Protein AF-0000000080270657 (afdb_homodimer)

Secondary structure (DSSP, 8-state):
-HHHHHHTS-HHHHHHHHHHHHT--HHHHHHHTTS-HHHHHHHHTTSS---HHHHHHHHHHHTS-HHHHS--GGGGGGGGTT-------/-HHHHHHTS-HHHHHHHHHHHHT--HHHHHHHTTS-HHHHHHHHTTSS---HHHHHHHHHHHTS-HHHHS--GGGGGGGGSS-------

Structure (mmCIF, N/CA/C/O backbone):
data_AF-0000000080270657-model_v1
#
loop_
_entity.id
_entity.type
_entity.pdbx_description
1 polymer 'HTH cro/C1-type domain-containing protein'
#
loop_
_atom_site.group_PDB
_atom_site.id
_atom_site.type_symbol
_atom_site.label_atom_id
_atom_site.label_alt_id
_atom_site.label_comp_id
_atom_site.label_asym_id
_atom_site.label_entity_id
_atom_site.label_seq_id
_atom_site.pdbx_PDB_ins_code
_atom_site.Cartn_x
_atom_site.Cartn_y
_atom_site.Cartn_z
_atom_site.occupancy
_atom_site.B_iso_or_equiv
_atom_site.auth_seq_id
_atom_site.auth_comp_id
_atom_site.auth_asym_id
_atom_site.auth_atom_id
_atom_site.pdbx_PDB_model_num
ATOM 1 N N . MET A 1 1 ? -12.414 0.163 -9.445 1 77.19 1 MET A N 1
ATOM 2 C CA . MET A 1 1 ? -12.555 -0.41 -8.109 1 77.19 1 MET A CA 1
ATOM 3 C C . MET A 1 1 ? -11.57 0.229 -7.141 1 77.19 1 MET A C 1
ATOM 5 O O . MET A 1 1 ? -11.953 0.654 -6.051 1 77.19 1 MET A O 1
ATOM 9 N N . ILE A 1 2 ? -10.406 0.619 -7.523 1 86.38 2 ILE A N 1
ATOM 10 C CA . ILE A 1 2 ? -9.367 1.055 -6.605 1 86.38 2 ILE A CA 1
ATOM 11 C C . ILE A 1 2 ? -9.586 2.518 -6.223 1 86.38 2 ILE A C 1
ATOM 13 O O . ILE A 1 2 ? -9.422 2.895 -5.062 1 86.38 2 ILE A O 1
ATOM 17 N N . SER A 1 3 ? -10.133 3.162 -7.191 1 88.88 3 SER A N 1
ATOM 18 C CA . SER A 1 3 ? -10.352 4.578 -6.93 1 88.88 3 SER A CA 1
ATOM 19 C C . SER A 1 3 ? -11.359 4.785 -5.801 1 88.88 3 SER A C 1
ATOM 21 O O . SER A 1 3 ? -11.117 5.574 -4.883 1 88.88 3 SER A O 1
ATOM 23 N N . GLU A 1 4 ? -12.484 4.039 -5.887 1 88.5 4 GLU A N 1
ATOM 24 C CA . GLU A 1 4 ? -13.516 4.145 -4.859 1 88.5 4 GLU A CA 1
ATOM 25 C C . GLU A 1 4 ? -13 3.686 -3.502 1 88.5 4 GLU A C 1
ATOM 27 O O . GLU A 1 4 ? -13.258 4.324 -2.482 1 88.5 4 GLU A O 1
ATOM 32 N N . THR A 1 5 ? -12.266 2.576 -3.488 1 92.81 5 THR A N 1
ATOM 33 C CA . THR A 1 5 ? -11.734 2.037 -2.24 1 92.81 5 THR A CA 1
ATOM 34 C C . THR A 1 5 ? -10.734 3.006 -1.616 1 92.81 5 THR A C 1
ATOM 36 O O . THR A 1 5 ? -10.742 3.209 -0.4 1 92.81 5 THR A O 1
ATOM 39 N N . PHE A 1 6 ? -9.992 3.623 -2.475 1 93.38 6 PHE A N 1
ATOM 40 C CA . PHE A 1 6 ? -8.977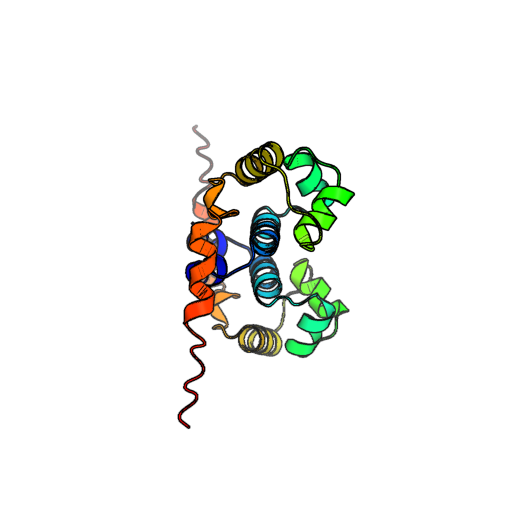 4.566 -2.008 1 93.38 6 PHE A CA 1
ATOM 41 C C . PHE A 1 6 ? -9.63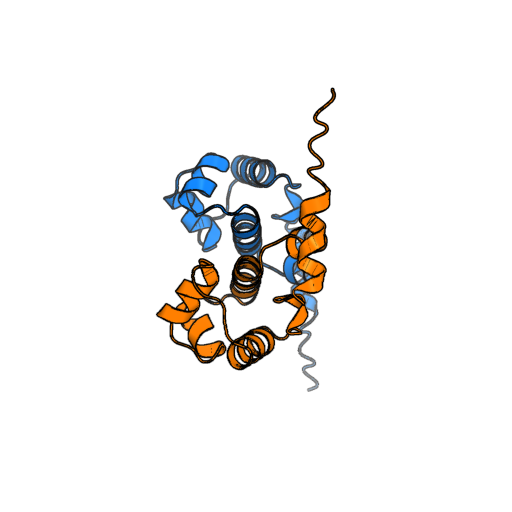3 5.777 -1.354 1 93.38 6 PHE A C 1
ATOM 43 O O . PHE A 1 6 ? -9.148 6.273 -0.334 1 93.38 6 PHE A O 1
ATOM 50 N N . ASN A 1 7 ? -10.672 6.238 -1.96 1 90.88 7 ASN A N 1
ATOM 51 C CA . ASN A 1 7 ? -11.328 7.441 -1.469 1 90.88 7 ASN A CA 1
ATOM 52 C C . ASN A 1 7 ? -11.922 7.23 -0.078 1 90.88 7 ASN A C 1
ATOM 54 O O . ASN A 1 7 ? -12.109 8.188 0.672 1 90.88 7 ASN A O 1
ATOM 58 N N . ASN A 1 8 ? -12.133 5.918 0.296 1 92.44 8 ASN A N 1
ATOM 59 C CA . ASN A 1 8 ? -12.758 5.609 1.58 1 92.44 8 ASN A CA 1
ATOM 60 C C . ASN A 1 8 ? -11.711 5.281 2.643 1 92.44 8 ASN A C 1
ATOM 62 O O . ASN A 1 8 ? -12.062 4.961 3.781 1 92.44 8 ASN A O 1
ATOM 66 N N . LEU A 1 9 ? -10.492 5.383 2.266 1 95.06 9 LEU A N 1
ATOM 67 C CA . LEU A 1 9 ? -9.414 5.094 3.209 1 95.06 9 LEU A CA 1
ATOM 68 C C . LEU A 1 9 ? -9.156 6.289 4.117 1 95.06 9 LEU A C 1
ATOM 70 O O . LEU A 1 9 ? -9.391 7.434 3.727 1 95.06 9 LEU A O 1
ATOM 74 N N . THR A 1 10 ? -8.695 6.031 5.344 1 95.62 10 THR A N 1
ATOM 75 C CA . THR A 1 10 ? -8.188 7.102 6.195 1 95.62 10 THR A CA 1
ATOM 76 C C . THR A 1 10 ? -6.961 7.762 5.57 1 95.62 10 THR A C 1
ATOM 78 O O . THR A 1 10 ? -6.297 7.164 4.723 1 95.62 10 THR A O 1
ATOM 81 N N . TRP A 1 11 ? -6.68 9.008 5.98 1 96.44 11 TRP A N 1
ATOM 82 C CA . TRP A 1 11 ? -5.59 9.766 5.375 1 96.44 11 TRP A CA 1
ATOM 83 C C . TRP A 1 11 ? -4.262 9.031 5.523 1 96.44 11 TRP A C 1
ATOM 85 O O . TRP A 1 11 ? -3.43 9.047 4.617 1 96.44 11 TRP A O 1
ATOM 95 N N . TYR A 1 12 ? -4.047 8.406 6.648 1 97 12 TYR A N 1
ATOM 96 C CA . TYR A 1 12 ? -2.746 7.785 6.867 1 97 12 TYR A CA 1
ATOM 97 C C . TYR A 1 12 ? -2.627 6.48 6.09 1 97 12 TYR A C 1
ATOM 99 O O . TYR A 1 12 ? -1.525 6.074 5.715 1 97 12 TYR A O 1
ATOM 107 N N . LYS A 1 13 ? -3.791 5.773 5.789 1 96.88 13 LYS A N 1
ATOM 108 C CA . LYS A 1 13 ? -3.76 4.613 4.906 1 96.88 13 LYS A CA 1
ATOM 109 C C . LYS A 1 13 ? -3.516 5.027 3.459 1 96.88 13 LYS A C 1
ATOM 111 O O . LYS A 1 13 ? -2.857 4.309 2.705 1 96.88 13 LYS A O 1
ATOM 116 N N . LYS A 1 14 ? -4.102 6.168 3.107 1 97.19 14 LYS A N 1
ATOM 117 C CA . LYS A 1 14 ? -3.797 6.707 1.785 1 97.19 14 LYS A CA 1
ATOM 118 C C . LYS A 1 14 ? -2.297 6.93 1.612 1 97.19 14 LYS A C 1
ATOM 120 O O . LYS A 1 14 ? -1.735 6.613 0.562 1 97.19 14 LYS A O 1
ATOM 125 N N . MET A 1 15 ? -1.629 7.477 2.639 1 98.12 15 MET A N 1
ATOM 126 C CA . MET A 1 15 ? -0.182 7.672 2.607 1 98.12 15 MET A CA 1
ATOM 127 C C . MET A 1 15 ? 0.541 6.352 2.367 1 98.12 15 MET A C 1
ATOM 129 O O . MET A 1 15 ? 1.482 6.289 1.574 1 98.12 15 MET A O 1
ATOM 133 N N . GLU A 1 16 ? 0.032 5.355 3.076 1 97.75 16 GLU A N 1
ATOM 134 C CA . GLU A 1 16 ? 0.667 4.047 2.963 1 97.75 16 GLU A CA 1
ATOM 135 C C . GLU A 1 16 ? 0.524 3.48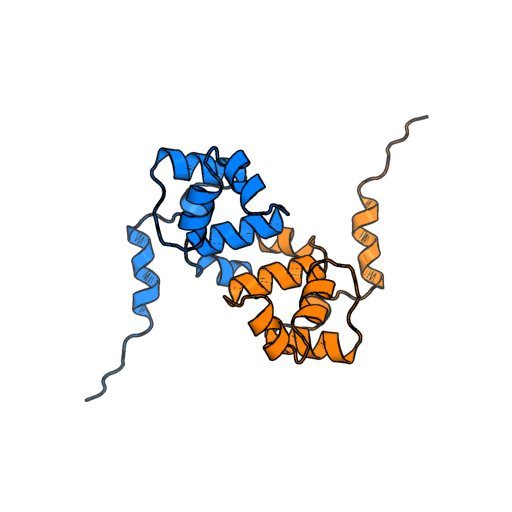4 1.551 1 97.75 16 GLU A C 1
ATOM 137 O O . GLU A 1 16 ? 1.493 2.988 0.974 1 97.75 16 GLU A O 1
ATOM 142 N N . VAL A 1 17 ? -0.628 3.561 0.987 1 97.81 17 VAL A N 1
ATOM 143 C CA . VAL A 1 17 ? -0.876 3.074 -0.367 1 97.81 17 VAL A CA 1
ATOM 144 C C . VAL A 1 17 ? 0.017 3.82 -1.355 1 97.81 17 VAL A C 1
ATOM 146 O O . VAL A 1 17 ? 0.672 3.203 -2.199 1 97.81 17 VAL A O 1
ATOM 149 N N . LEU A 1 18 ? 0.055 5.145 -1.264 1 97.62 18 LEU A N 1
ATOM 150 C CA . LEU A 1 18 ? 0.862 5.949 -2.174 1 97.62 18 LEU A CA 1
ATOM 151 C C . LEU A 1 18 ? 2.344 5.621 -2.021 1 97.62 18 LEU A C 1
ATOM 153 O O . LEU A 1 18 ? 3.078 5.574 -3.01 1 97.62 18 LEU A O 1
ATOM 157 N N . ARG A 1 19 ? 2.727 5.434 -0.763 1 97.75 19 ARG A N 1
ATOM 158 C CA . ARG A 1 19 ? 4.117 5.07 -0.507 1 97.75 19 ARG A CA 1
ATOM 159 C C . ARG A 1 19 ? 4.48 3.77 -1.212 1 97.75 19 ARG A C 1
ATOM 161 O O . ARG A 1 19 ? 5.547 3.666 -1.823 1 97.75 19 ARG A O 1
ATOM 168 N N . VAL A 1 20 ? 3.641 2.781 -1.161 1 96.81 20 VAL A N 1
ATOM 169 C CA . VAL A 1 20 ? 3.857 1.49 -1.806 1 96.81 20 VAL A CA 1
ATOM 170 C C . VAL A 1 20 ? 3.914 1.672 -3.32 1 96.81 20 VAL A C 1
ATOM 172 O O . VAL A 1 20 ? 4.773 1.097 -3.99 1 96.81 20 VAL A O 1
ATOM 175 N N . ILE A 1 21 ? 3.096 2.465 -3.854 1 96.44 21 ILE A N 1
ATOM 176 C CA . ILE A 1 21 ? 3.047 2.721 -5.289 1 96.44 21 ILE A CA 1
ATOM 177 C C . ILE A 1 21 ? 4.355 3.357 -5.746 1 96.44 21 ILE A C 1
ATOM 179 O O . ILE A 1 21 ? 4.871 3.031 -6.816 1 96.44 21 ILE A O 1
ATOM 183 N N . LYS A 1 22 ? 4.906 4.18 -4.883 1 96.69 22 LYS A N 1
ATOM 184 C CA . LYS A 1 22 ? 6.16 4.859 -5.207 1 96.69 22 LYS A CA 1
ATOM 185 C C . LYS A 1 22 ? 7.352 3.928 -5.012 1 96.69 22 LYS A C 1
ATOM 187 O O . LYS A 1 22 ? 8.469 4.246 -5.426 1 96.69 22 LYS A O 1
ATOM 192 N N . GLY A 1 23 ? 7.086 2.844 -4.289 1 9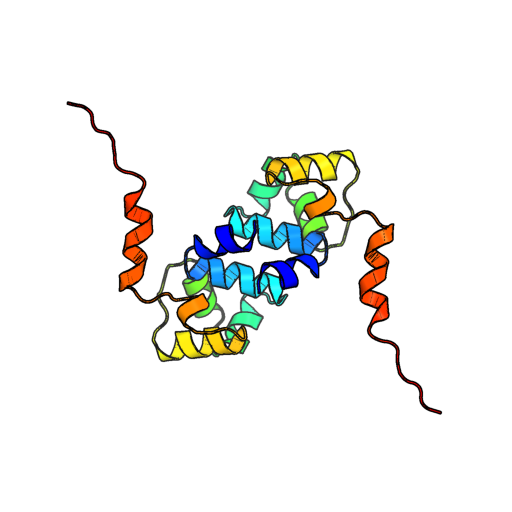6.25 23 GLY A N 1
ATOM 193 C CA . GLY A 1 23 ? 8.156 1.896 -4.02 1 96.25 23 GLY A CA 1
ATOM 194 C C . GLY A 1 23 ? 9.047 2.314 -2.867 1 96.25 23 GLY A C 1
ATOM 195 O O . GLY A 1 23 ? 10.211 1.902 -2.793 1 96.25 23 GLY A O 1
ATOM 196 N N . TRP A 1 24 ? 8.555 3.182 -2.041 1 97.06 24 TRP A N 1
ATOM 197 C CA . TRP A 1 24 ? 9.344 3.674 -0.915 1 97.06 24 TRP A CA 1
ATOM 198 C C . TRP A 1 24 ? 9.094 2.828 0.331 1 97.06 24 TRP A C 1
ATOM 200 O O . TRP A 1 24 ? 7.98 2.361 0.561 1 97.06 24 TRP A O 1
ATOM 210 N N . GLY A 1 25 ? 10.078 2.537 1.156 1 96.38 25 GLY A N 1
ATOM 211 C CA . GLY A 1 25 ? 9.891 2.184 2.555 1 96.38 25 GLY A CA 1
ATOM 212 C C . GLY A 1 25 ? 9.594 3.381 3.438 1 96.38 25 GLY A C 1
ATOM 213 O O . GLY A 1 25 ? 9.492 4.508 2.949 1 96.38 25 GLY A O 1
ATOM 214 N N . GLN A 1 26 ? 9.453 3.195 4.695 1 97.12 26 GLN A N 1
ATOM 215 C CA . GLN A 1 26 ? 9.117 4.277 5.617 1 97.12 26 GLN A CA 1
ATOM 216 C C . GLN A 1 26 ? 10.281 5.258 5.758 1 97.12 26 GLN A C 1
ATOM 218 O O . GLN A 1 26 ? 10.07 6.469 5.844 1 97.12 26 GLN A O 1
ATOM 223 N N . ARG A 1 27 ? 11.484 4.766 5.781 1 97.69 27 ARG A N 1
ATOM 224 C CA . ARG A 1 27 ? 12.656 5.625 5.91 1 97.69 27 ARG A CA 1
ATOM 225 C C . ARG A 1 27 ? 12.773 6.578 4.723 1 97.69 27 ARG A C 1
ATOM 227 O O . ARG A 1 27 ? 12.938 7.785 4.902 1 97.69 27 ARG A O 1
ATOM 234 N N . GLN A 1 28 ? 12.734 6.051 3.541 1 98.31 28 GLN A N 1
ATOM 235 C CA . GLN A 1 28 ? 12.797 6.859 2.328 1 98.31 28 GLN A CA 1
ATOM 236 C C . GLN A 1 28 ? 11.641 7.844 2.258 1 98.31 28 GLN A C 1
ATOM 238 O O . GLN A 1 28 ? 11.82 9 1.859 1 98.31 28 GLN A O 1
ATOM 243 N N . ALA A 1 29 ? 10.5 7.395 2.586 1 98.38 29 ALA A N 1
ATOM 244 C CA . ALA A 1 29 ? 9.328 8.258 2.609 1 98.38 29 ALA A CA 1
ATOM 245 C C . ALA A 1 29 ? 9.539 9.445 3.553 1 98.38 29 ALA A C 1
ATOM 247 O O . ALA A 1 29 ? 9.203 10.578 3.213 1 98.38 29 ALA A O 1
ATOM 248 N N . GLY A 1 30 ? 10.008 9.125 4.754 1 98.44 30 GLY A N 1
ATOM 249 C CA . GLY A 1 30 ? 10.305 10.188 5.691 1 98.44 30 GLY A CA 1
ATOM 250 C C . GLY A 1 30 ? 11.211 11.258 5.109 1 98.44 30 GLY A C 1
ATOM 251 O O . GLY A 1 30 ? 10.93 12.453 5.238 1 98.44 30 GLY A O 1
ATOM 252 N N . LEU A 1 31 ? 12.281 10.859 4.469 1 98.25 31 LEU A N 1
ATOM 253 C CA . LEU A 1 31 ? 13.227 11.773 3.844 1 98.25 31 LEU A CA 1
ATOM 254 C C . LEU A 1 31 ? 12.547 12.617 2.771 1 98.25 31 LEU A C 1
ATOM 256 O O . LEU A 1 31 ? 12.719 13.836 2.732 1 98.25 31 LEU A O 1
ATOM 260 N N . LYS A 1 32 ? 11.742 11.992 1.999 1 98.25 32 LYS A N 1
ATOM 261 C CA . LYS A 1 32 ? 11.062 12.672 0.897 1 98.25 32 LYS A CA 1
ATOM 262 C C . LYS A 1 32 ? 10.031 13.656 1.414 1 98.25 32 LYS A C 1
ATOM 264 O O . LYS A 1 32 ? 9.766 14.688 0.78 1 98.25 32 LYS A O 1
ATOM 269 N N . CYS A 1 33 ? 9.5 13.383 2.525 1 98.25 33 CYS A N 1
ATOM 270 C CA . CYS A 1 33 ? 8.484 14.234 3.129 1 98.25 33 CYS A CA 1
ATOM 271 C C . CYS A 1 33 ? 9.117 15.234 4.086 1 98.25 33 CYS A C 1
ATOM 273 O O . CYS A 1 33 ? 8.414 15.938 4.816 1 98.25 33 CYS A O 1
ATOM 275 N N . PHE A 1 34 ? 10.336 15.242 4.18 1 97.81 34 PHE A N 1
ATOM 276 C CA . PHE A 1 34 ? 11.109 16.188 4.984 1 97.81 34 PHE A CA 1
ATOM 277 C C . PHE A 1 34 ? 10.82 15.992 6.469 1 97.81 34 PHE A C 1
ATOM 279 O O . PHE A 1 34 ? 10.57 16.953 7.191 1 97.81 34 PHE A O 1
ATOM 286 N N . THR A 1 35 ? 10.789 14.766 6.863 1 97.62 35 THR A N 1
ATOM 287 C CA . THR A 1 35 ? 10.586 14.422 8.266 1 97.62 35 THR A CA 1
ATOM 288 C C . THR A 1 35 ? 11.422 13.203 8.648 1 97.62 35 THR A C 1
ATOM 290 O O . THR A 1 35 ? 12.07 12.602 7.801 1 97.62 35 THR A O 1
ATOM 293 N N . THR A 1 36 ? 11.414 12.875 9.914 1 97.19 36 THR A N 1
ATOM 294 C CA . THR A 1 36 ? 12.164 11.719 10.406 1 97.19 36 THR A CA 1
ATOM 295 C C . THR A 1 36 ? 11.375 10.43 10.18 1 97.19 36 THR A C 1
ATOM 297 O O . THR A 1 36 ? 10.148 10.461 10.039 1 97.19 36 THR A O 1
ATOM 300 N N . ASN A 1 37 ? 12.117 9.312 10.117 1 97 37 ASN A N 1
ATOM 301 C CA . ASN A 1 37 ? 11.492 8 10.008 1 97 37 ASN A CA 1
ATOM 302 C C . ASN A 1 37 ? 10.461 7.777 11.102 1 97 37 ASN A C 1
ATOM 304 O O . ASN A 1 37 ? 9.375 7.254 10.844 1 97 37 ASN A O 1
ATOM 308 N N . LYS A 1 38 ? 10.828 8.195 12.312 1 97.62 38 LYS A N 1
ATOM 309 C CA . LYS A 1 38 ? 9.922 8.008 13.445 1 97.62 38 LYS A CA 1
ATOM 310 C C . LYS A 1 38 ? 8.609 8.758 13.234 1 97.62 38 LYS A C 1
ATOM 312 O O . LYS A 1 38 ? 7.531 8.195 13.422 1 97.62 38 LYS A O 1
ATOM 317 N N . ASN A 1 39 ? 8.719 10.047 12.883 1 97.75 39 ASN A N 1
ATOM 318 C CA . ASN A 1 39 ? 7.527 10.859 12.68 1 97.75 39 ASN A CA 1
ATOM 319 C C . ASN A 1 39 ? 6.66 10.312 11.547 1 97.75 39 ASN A C 1
ATOM 321 O O . ASN A 1 39 ? 5.434 10.25 11.672 1 97.75 39 ASN A O 1
ATOM 325 N N . TYR A 1 40 ? 7.309 9.984 10.523 1 98.44 40 TYR A N 1
ATOM 326 C CA . TYR A 1 40 ? 6.578 9.406 9.406 1 98.44 40 TYR A CA 1
ATOM 327 C C . TYR A 1 40 ? 5.859 8.125 9.828 1 98.44 40 TYR A C 1
ATOM 329 O O . TYR A 1 40 ? 4.703 7.906 9.461 1 98.44 40 TYR A O 1
ATOM 337 N N . TRP A 1 41 ? 6.559 7.285 10.508 1 97.75 41 TRP A N 1
ATOM 338 C CA . TRP A 1 41 ? 5.969 6.051 11.023 1 97.75 41 TRP A CA 1
ATOM 339 C C . TRP A 1 41 ? 4.734 6.348 11.867 1 97.75 41 TRP A C 1
ATOM 341 O O . TRP A 1 41 ? 3.689 5.715 11.695 1 97.75 41 TRP A O 1
ATOM 351 N N . LEU A 1 42 ? 4.77 7.336 12.766 1 97.56 42 LEU A N 1
ATOM 352 C CA . LEU A 1 42 ? 3.65 7.711 13.617 1 97.56 42 LEU A CA 1
ATOM 353 C C . LEU A 1 42 ? 2.461 8.172 12.781 1 97.56 42 LEU A C 1
ATOM 355 O O . LEU A 1 42 ? 1.309 7.902 13.125 1 97.56 42 LEU A O 1
ATOM 359 N N . TRP A 1 43 ? 2.729 8.891 11.727 1 97.56 43 TRP A N 1
ATOM 360 C CA . TRP A 1 43 ? 1.661 9.328 10.828 1 97.56 43 TRP A CA 1
ATOM 361 C C . TRP A 1 43 ? 0.956 8.125 10.203 1 97.56 43 TRP A C 1
ATOM 363 O O . TRP A 1 43 ? -0.273 8.031 10.242 1 97.56 43 TRP A O 1
ATOM 373 N N . GLU A 1 44 ? 1.7 7.125 9.68 1 96.62 44 GLU A N 1
ATOM 374 C CA . GLU A 1 44 ? 1.105 5.988 8.984 1 96.62 44 GLU A CA 1
ATOM 375 C C . GLU A 1 44 ? 0.32 5.102 9.945 1 96.62 44 GLU A C 1
ATOM 377 O O . GLU A 1 44 ? -0.492 4.281 9.516 1 96.62 44 GLU A O 1
ATOM 382 N N . LYS A 1 45 ? 0.628 5.312 11.219 1 96.12 45 LYS A N 1
ATOM 383 C CA . LYS A 1 45 ? -0.109 4.559 12.227 1 96.12 45 LYS A CA 1
ATOM 384 C C . LYS A 1 45 ? -1.348 5.32 12.688 1 96.12 45 LYS A C 1
ATOM 386 O O . LYS A 1 45 ? -2.133 4.812 13.492 1 96.12 45 LYS A O 1
ATOM 391 N N . GLY A 1 46 ? -1.462 6.527 12.25 1 95.69 46 GLY A N 1
ATOM 392 C CA . GLY A 1 46 ? -2.578 7.352 12.68 1 95.69 46 GLY A CA 1
ATOM 393 C C . GLY A 1 46 ? -2.42 7.871 14.102 1 95.69 46 GLY A C 1
ATOM 394 O O . GLY A 1 46 ? -3.398 8.281 14.727 1 95.69 46 GLY A O 1
ATOM 395 N N . LYS A 1 47 ? -1.24 7.809 14.602 1 96 47 LYS A N 1
ATOM 396 C CA . LYS A 1 47 ? -0.99 8.164 15.992 1 96 47 LYS A CA 1
ATOM 397 C C . LYS A 1 47 ? -0.679 9.648 16.141 1 96 47 LYS A C 1
ATOM 399 O O . LYS A 1 47 ? -0.665 10.188 17.25 1 96 47 LYS A O 1
ATOM 404 N N . SER A 1 48 ? -0.384 10.391 15.07 1 96.12 48 SER A N 1
ATOM 405 C CA . SER A 1 48 ? -0.167 11.828 15.023 1 96.12 48 SER A CA 1
ATOM 406 C C . SER A 1 48 ? -0.682 12.422 13.711 1 96.12 48 SER A C 1
ATOM 408 O O . SER A 1 48 ? -0.589 11.781 12.656 1 96.12 48 SER A O 1
ATOM 410 N N . TYR A 1 49 ? -1.133 13.602 13.805 1 95.62 49 TYR A N 1
ATOM 411 C CA . TYR A 1 49 ? -1.628 14.289 12.617 1 95.62 49 TYR A CA 1
ATOM 412 C C . TYR A 1 49 ? -0.64 15.344 12.141 1 95.62 49 TYR A C 1
ATOM 414 O O . TYR A 1 49 ? -0.221 16.203 12.922 1 95.62 49 TYR A O 1
ATOM 422 N N . PRO A 1 50 ? -0.33 15.25 10.953 1 97.25 50 PRO A N 1
ATOM 423 C CA . PRO A 1 50 ? 0.637 16.234 10.453 1 97.25 50 PRO A CA 1
ATOM 424 C C . PRO A 1 50 ? 0.094 17.656 10.469 1 97.25 50 PRO A C 1
ATOM 426 O O . PRO A 1 50 ? -1.101 17.875 10.242 1 97.25 50 PRO A O 1
ATOM 429 N N . ASN A 1 51 ? 0.988 18.578 10.664 1 95.81 51 ASN A N 1
ATOM 430 C CA . ASN A 1 51 ? 0.564 19.969 10.594 1 95.81 51 ASN A CA 1
ATOM 431 C C . ASN A 1 51 ? 0.476 20.469 9.156 1 95.81 51 ASN A C 1
ATOM 433 O O . ASN A 1 51 ? 0.7 19.703 8.219 1 95.81 51 ASN A O 1
ATOM 437 N N . HIS A 1 52 ? 0.086 21.688 8.992 1 95.69 52 HIS A N 1
ATOM 438 C CA . HIS A 1 52 ? -0.194 22.234 7.672 1 95.69 52 HIS A CA 1
ATOM 439 C C . HIS A 1 52 ? 1.026 22.141 6.762 1 95.69 52 HIS A C 1
ATOM 441 O O . HIS A 1 52 ? 0.92 21.688 5.621 1 95.69 52 HIS A O 1
ATOM 447 N N . SER A 1 53 ? 2.184 22.531 7.254 1 97.06 53 SER A N 1
ATOM 448 C CA . SER A 1 53 ? 3.41 22.484 6.465 1 97.06 53 SER A CA 1
ATOM 449 C C . SER A 1 53 ? 3.764 21.047 6.086 1 97.06 53 SER A C 1
ATOM 451 O O . SER A 1 53 ? 4.184 20.797 4.957 1 97.06 53 SER A O 1
ATOM 453 N N . SER A 1 54 ? 3.58 20.141 7.023 1 97.75 54 SER A N 1
ATOM 454 C CA . SER A 1 54 ? 3.873 18.719 6.777 1 97.75 54 SER A CA 1
ATOM 455 C C . SER A 1 54 ? 2.936 18.141 5.727 1 97.75 54 SER A C 1
ATOM 457 O O . SER A 1 54 ? 3.361 17.375 4.863 1 97.75 54 SER A O 1
ATOM 459 N N . ARG A 1 55 ? 1.661 18.531 5.793 1 97.88 55 ARG A N 1
ATOM 460 C CA . ARG A 1 55 ? 0.69 18.031 4.828 1 97.88 55 ARG A CA 1
ATOM 461 C C . ARG A 1 55 ? 1.048 18.469 3.412 1 97.88 55 ARG A C 1
ATOM 463 O O . ARG A 1 55 ? 0.895 17.703 2.461 1 97.88 55 ARG A O 1
ATOM 470 N N . ARG A 1 56 ? 1.521 19.688 3.328 1 97.88 56 ARG A N 1
ATOM 471 C CA . ARG A 1 56 ? 1.963 20.188 2.027 1 97.88 56 ARG A CA 1
ATOM 472 C C . ARG A 1 56 ? 3.178 19.406 1.533 1 97.88 56 ARG A C 1
ATOM 474 O O . ARG A 1 56 ? 3.25 19.031 0.36 1 97.88 56 ARG A O 1
ATOM 481 N N . SER A 1 57 ? 4.121 19.156 2.424 1 98.25 57 SER A N 1
ATOM 482 C CA . SER A 1 57 ? 5.324 18.422 2.072 1 98.25 57 SER A CA 1
ATOM 483 C C . SER A 1 57 ? 4.98 16.984 1.645 1 98.25 57 SER A C 1
ATOM 485 O O . SER A 1 57 ? 5.562 16.469 0.689 1 98.25 57 SER A O 1
ATOM 487 N N . ILE A 1 58 ? 4.07 16.406 2.314 1 98.38 58 ILE A N 1
ATOM 488 C CA . ILE A 1 58 ? 3.621 15.055 2.016 1 98.38 58 ILE A CA 1
ATOM 489 C C . ILE A 1 58 ? 3.002 15.016 0.62 1 98.38 58 ILE A C 1
ATOM 491 O O . ILE A 1 58 ? 3.377 14.18 -0.207 1 98.38 58 ILE A O 1
ATOM 495 N N . ALA A 1 59 ? 2.047 15.898 0.404 1 98.19 59 ALA A N 1
ATOM 496 C CA . ALA A 1 59 ? 1.375 15.945 -0.892 1 98.19 59 ALA A CA 1
ATOM 497 C C . ALA A 1 59 ? 2.377 16.172 -2.021 1 98.19 59 ALA A C 1
ATOM 499 O O . ALA A 1 59 ? 2.305 15.516 -3.062 1 98.19 59 ALA A O 1
ATOM 500 N N . ASN A 1 60 ? 3.355 17.062 -1.8 1 98.38 60 ASN A N 1
ATOM 501 C CA . ASN A 1 60 ? 4.395 17.344 -2.785 1 98.38 60 ASN A CA 1
ATOM 502 C C . ASN A 1 60 ? 5.25 16.109 -3.066 1 98.38 60 ASN A C 1
ATOM 504 O O . ASN A 1 60 ? 5.57 15.82 -4.219 1 98.38 60 ASN A O 1
ATOM 508 N N . ALA A 1 61 ? 5.609 15.445 -2.043 1 98.38 61 ALA A N 1
ATOM 509 C CA . ALA A 1 61 ? 6.438 14.25 -2.188 1 98.38 61 ALA A CA 1
ATOM 510 C C . ALA A 1 61 ? 5.75 13.203 -3.059 1 98.38 61 ALA A C 1
ATOM 512 O O . ALA A 1 61 ? 6.398 12.539 -3.867 1 98.38 61 ALA A O 1
ATOM 513 N N . PHE A 1 62 ? 4.445 13.094 -2.898 1 98 62 PHE A N 1
ATOM 514 C CA . PHE A 1 62 ? 3.699 12.078 -3.633 1 98 62 PHE A CA 1
ATOM 515 C C . PHE A 1 62 ? 3.199 12.625 -4.965 1 98 62 PHE A C 1
ATOM 517 O O . PHE A 1 62 ? 2.676 11.883 -5.793 1 98 62 PHE A O 1
ATOM 524 N N . GLY A 1 63 ? 3.295 13.867 -5.199 1 97.5 63 GLY A N 1
ATOM 525 C CA . GLY A 1 63 ? 2.885 14.484 -6.453 1 97.5 63 GLY A CA 1
ATOM 526 C C . GLY A 1 63 ? 1.379 14.602 -6.594 1 97.5 63 GLY A C 1
ATOM 527 O O . GLY A 1 63 ? 0.834 14.43 -7.684 1 97.5 63 GLY A O 1
ATOM 528 N N . VAL A 1 64 ? 0.717 14.805 -5.516 1 97 64 VAL A N 1
ATOM 529 C CA . VAL A 1 64 ? -0.736 14.93 -5.508 1 97 64 VAL A CA 1
ATOM 530 C C . VAL A 1 64 ? -1.137 16.219 -4.801 1 97 64 VAL A C 1
ATOM 532 O O . VAL A 1 64 ? -0.288 16.922 -4.234 1 97 64 VAL A O 1
ATOM 535 N N . SER A 1 65 ? -2.479 16.562 -4.883 1 96.62 65 SER A N 1
ATOM 536 C CA . SER A 1 65 ? -2.982 17.703 -4.125 1 96.62 65 SER A CA 1
ATOM 537 C C . SER A 1 65 ? -3.166 17.344 -2.65 1 96.62 65 SER A C 1
ATOM 539 O O . SER A 1 65 ? -3.352 16.188 -2.307 1 96.62 65 SER A O 1
ATOM 541 N N . VAL A 1 66 ? -3.039 18.312 -1.747 1 97.06 66 VAL A N 1
ATOM 542 C CA . VAL A 1 66 ? -3.197 18.109 -0.312 1 97.06 66 VAL A CA 1
ATOM 543 C C . VAL A 1 66 ? -4.547 17.438 -0.031 1 97.06 66 VAL A C 1
ATOM 545 O O . VAL A 1 66 ? -4.633 16.5 0.767 1 97.06 66 VAL A O 1
ATOM 548 N N . GLU A 1 67 ? -5.629 17.828 -0.761 1 95.25 67 GLU A N 1
ATOM 549 C CA . GLU A 1 67 ? -6.984 17.344 -0.523 1 95.25 67 GLU A CA 1
ATOM 550 C C . GLU A 1 67 ? -7.129 15.883 -0.925 1 95.25 67 GLU A C 1
ATOM 552 O O . GLU A 1 67 ? -8.07 15.203 -0.499 1 95.25 67 GLU A O 1
ATOM 557 N N . TYR A 1 68 ? -6.195 15.477 -1.775 1 95.06 68 TYR A N 1
ATOM 558 C CA . TYR A 1 68 ? -6.227 14.086 -2.207 1 95.06 68 TYR A CA 1
ATOM 559 C C . TYR A 1 68 ? -5.977 13.148 -1.036 1 95.06 68 TYR A C 1
ATOM 561 O O . TYR A 1 68 ? -6.512 12.039 -0.996 1 95.06 68 TYR A O 1
ATOM 569 N N . ILE A 1 69 ? -5.203 13.57 -0.108 1 96.94 69 ILE A N 1
ATOM 570 C CA . ILE A 1 69 ? -4.84 12.75 1.047 1 96.94 69 ILE A CA 1
ATOM 571 C C . ILE A 1 69 ? -5.598 13.234 2.279 1 96.94 69 ILE A C 1
ATOM 573 O O . ILE A 1 69 ? -6.082 12.43 3.076 1 96.94 69 ILE A O 1
ATOM 577 N N . PHE A 1 70 ? -5.68 14.578 2.408 1 95.94 70 PHE A N 1
ATOM 578 C CA . PHE A 1 70 ? -6.246 15.195 3.598 1 95.94 70 PHE A CA 1
ATOM 579 C C . PHE A 1 70 ? -7.516 15.969 3.254 1 95.94 70 PHE A C 1
ATOM 581 O O . PHE A 1 70 ? -7.496 17.203 3.158 1 95.94 70 PHE A O 1
ATOM 588 N N . PRO A 1 71 ? -8.594 15.297 3.094 1 85.5 71 PRO A N 1
ATOM 589 C CA . PRO A 1 71 ? -9.805 16.031 2.729 1 85.5 71 PRO A CA 1
ATOM 590 C C . PRO A 1 71 ? -10.234 17.031 3.801 1 85.5 71 PRO A C 1
ATOM 592 O O . PRO A 1 71 ? -9.938 16.844 4.984 1 85.5 71 PRO A O 1
ATOM 595 N N . PRO A 1 72 ? -10.734 18.094 3.338 1 76.88 72 PRO A N 1
ATOM 596 C CA . PRO A 1 72 ? -11.172 19.125 4.297 1 76.88 72 PRO A CA 1
ATOM 597 C C . PRO A 1 72 ? -12.164 18.578 5.324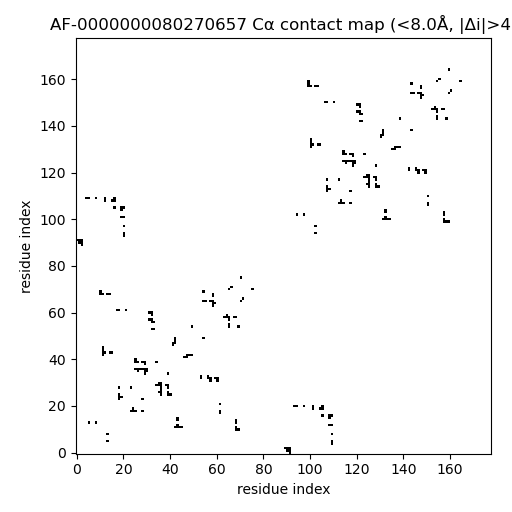 1 76.88 72 PRO A C 1
ATOM 599 O O . PRO A 1 72 ? -12.875 17.609 5.051 1 76.88 72 PRO A O 1
ATOM 602 N N . THR A 1 73 ? -11.852 18.578 6.621 1 61.62 73 THR A N 1
ATOM 603 C CA . THR A 1 73 ? -12.672 18.172 7.758 1 61.62 73 THR A CA 1
ATOM 604 C C . THR A 1 73 ? -14.148 18.219 7.398 1 61.62 73 THR A C 1
ATOM 606 O O . THR A 1 73 ? -14.938 17.391 7.887 1 61.62 73 THR A O 1
ATOM 609 N N . ASP A 1 74 ? -14.695 19.125 6.789 1 50.44 74 ASP A N 1
ATOM 610 C CA . ASP A 1 74 ? -16.141 19.141 6.578 1 50.44 74 ASP A CA 1
ATOM 611 C C . ASP A 1 74 ? -16.594 17.891 5.836 1 50.44 74 ASP A C 1
ATOM 613 O O . ASP A 1 74 ? -17.75 17.484 5.969 1 50.44 74 ASP A O 1
ATOM 617 N N . LYS A 1 75 ? -15.789 17.406 5.051 1 49.84 75 LYS A N 1
ATOM 618 C CA . LYS A 1 75 ? -16.312 16.312 4.223 1 49.84 75 LYS A CA 1
ATOM 619 C C . LYS A 1 75 ? -16.125 14.969 4.91 1 49.84 75 LYS A C 1
ATOM 621 O O . LYS A 1 75 ? -16.438 13.922 4.332 1 49.84 75 LYS A O 1
ATOM 626 N N . ILE A 1 76 ? -15.359 14.82 5.961 1 45.91 76 ILE A N 1
ATOM 627 C CA . ILE A 1 76 ? -15.258 13.555 6.676 1 45.91 76 ILE A CA 1
ATOM 628 C C . ILE A 1 76 ? -16.656 13.055 7.043 1 45.91 76 ILE A C 1
ATOM 630 O O . ILE A 1 76 ? -16.812 11.93 7.531 1 45.91 76 ILE A O 1
ATOM 634 N N . ILE A 1 77 ? -17.562 13.945 7.164 1 42.66 77 ILE A N 1
ATOM 635 C CA . ILE A 1 77 ? -18.828 13.539 7.766 1 42.66 77 ILE A CA 1
ATOM 636 C C . ILE A 1 77 ? -19.5 12.477 6.902 1 42.66 77 ILE A C 1
ATOM 638 O O . ILE A 1 77 ? -20.469 11.852 7.316 1 42.66 77 ILE A O 1
ATOM 642 N N . SER A 1 78 ? -19.109 12.391 5.695 1 43 78 SER A N 1
ATOM 643 C CA . SER A 1 78 ? -20.141 11.688 4.953 1 43 78 SER A CA 1
ATOM 644 C C . SER A 1 78 ? -20.203 10.219 5.336 1 43 78 SER A C 1
ATOM 646 O O . SER A 1 78 ? -21.219 9.547 5.105 1 43 78 SER A O 1
ATOM 648 N N . ASN A 1 79 ? -19 9.578 5.645 1 43 79 ASN A N 1
ATOM 649 C CA . ASN A 1 79 ? -19.297 8.148 5.73 1 43 79 ASN A CA 1
ATOM 650 C C . ASN A 1 79 ? -20.125 7.82 6.973 1 43 79 ASN A C 1
ATOM 652 O O . ASN A 1 79 ? -20.328 6.645 7.289 1 43 79 ASN A O 1
ATOM 656 N N . PHE A 1 80 ? -20.281 8.727 7.961 1 38.75 80 PHE A N 1
ATOM 657 C CA . PHE A 1 80 ? -21.188 8.359 9.047 1 38.75 80 PHE A CA 1
ATOM 658 C C . PHE A 1 80 ? -22.609 8.18 8.539 1 38.75 80 PHE A C 1
ATOM 660 O O . PHE A 1 80 ? -23.5 7.801 9.297 1 38.75 80 PHE A O 1
ATOM 667 N N . ASN A 1 81 ? -22.984 8.797 7.445 1 38.47 81 ASN A N 1
ATOM 668 C CA . ASN A 1 81 ? -24.422 8.688 7.184 1 38.47 81 ASN A CA 1
ATOM 669 C C . ASN A 1 81 ? -24.844 7.23 7 1 38.47 81 ASN A C 1
ATOM 671 O O . ASN A 1 81 ? -26.031 6.918 7.031 1 38.47 81 ASN A O 1
ATOM 675 N N . ASN A 1 82 ? -24.062 6.461 6.301 1 37.16 82 ASN A N 1
ATOM 676 C CA . ASN A 1 82 ? -24.906 5.363 5.855 1 37.16 82 ASN A CA 1
ATOM 677 C C . ASN A 1 82 ? -25.281 4.438 7.008 1 37.16 82 ASN A C 1
ATOM 679 O O . ASN A 1 82 ? -25.859 3.369 6.793 1 37.16 82 ASN A O 1
ATOM 683 N N . LYS A 1 83 ? -24.562 4.34 8.094 1 34.94 83 LYS A N 1
ATOM 684 C CA . LYS A 1 83 ? -25.188 3.371 8.992 1 34.94 83 LYS A CA 1
ATOM 685 C C . LYS A 1 83 ? -26.391 3.979 9.695 1 34.94 83 LYS A C 1
ATOM 687 O O . LYS A 1 83 ? -26.25 4.719 10.672 1 34.94 83 LYS A O 1
ATOM 692 N N . LYS A 1 84 ? -27.188 4.719 9.07 1 37.88 84 LYS A N 1
ATOM 693 C CA . LYS A 1 84 ? -28.484 4.867 9.727 1 37.88 84 LYS A CA 1
ATOM 694 C C . LYS A 1 84 ? -29.047 3.508 10.133 1 37.88 84 LYS A C 1
ATOM 696 O O . LYS A 1 84 ? -29.203 2.621 9.289 1 37.88 84 LYS A O 1
ATOM 701 N N . MET A 1 85 ? -28.766 3.176 11.398 1 34.28 85 MET A N 1
ATOM 702 C CA . MET A 1 85 ? -29.469 2.17 12.195 1 34.28 85 MET A CA 1
ATOM 703 C C . MET A 1 85 ? -30.969 2.373 12.117 1 34.28 85 MET A C 1
ATOM 705 O O . MET A 1 85 ? -31.484 3.434 12.492 1 34.28 85 MET A O 1
ATOM 709 N N . THR A 1 86 ? -31.656 1.886 11.172 1 33.22 86 THR A N 1
ATOM 710 C CA . THR A 1 86 ? -33.094 1.623 11.133 1 33.22 86 THR A CA 1
ATOM 711 C C . THR A 1 86 ? -33.562 0.95 12.422 1 33.22 86 THR A C 1
ATOM 713 O O . THR A 1 86 ? -33.188 -0.2 12.688 1 33.22 86 THR A O 1
ATOM 716 N N . ILE A 1 87 ? -33.375 1.65 13.562 1 34.53 87 ILE A N 1
ATOM 717 C CA . ILE A 1 87 ? -34.156 1.259 14.742 1 34.53 87 ILE A CA 1
ATOM 718 C C . ILE A 1 87 ? -35.625 1.311 14.414 1 34.53 87 ILE A C 1
ATOM 720 O O . ILE A 1 87 ? -36.188 2.379 14.125 1 34.53 87 ILE A O 1
ATOM 724 N N . ILE A 1 88 ? -36.219 0.401 13.805 1 29.81 88 ILE A N 1
ATOM 725 C CA . ILE A 1 88 ? -37.656 0.198 13.648 1 29.81 88 ILE A CA 1
ATOM 726 C C . ILE A 1 88 ? -38.281 -0.13 15.008 1 29.81 88 ILE A C 1
ATOM 728 O O . ILE A 1 88 ? -39.469 0.117 15.227 1 29.81 88 ILE A O 1
ATOM 732 N N . ASN A 1 89 ? -37.812 0.255 16.359 1 29.67 89 ASN A N 1
ATOM 733 C CA . ASN A 1 89 ? -39.062 0.193 17.141 1 29.67 89 ASN A CA 1
ATOM 734 C C . ASN A 1 89 ? -39.75 1.551 17.188 1 29.67 89 ASN A C 1
ATOM 736 O O . ASN A 1 89 ? -39.094 2.588 17.266 1 29.67 89 ASN A O 1
ATOM 740 N N . MET B 1 1 ? -6.582 8.648 -11.109 1 77.12 1 MET B N 1
ATOM 741 C CA . MET B 1 1 ? -5.125 8.602 -11.055 1 77.12 1 MET B CA 1
ATOM 742 C C . MET B 1 1 ? -4.645 7.277 -10.477 1 77.12 1 MET B C 1
ATOM 744 O O . MET B 1 1 ? -3.77 6.625 -11.055 1 77.12 1 MET B O 1
ATOM 748 N N . ILE B 1 2 ? -5.34 6.648 -9.586 1 86.5 2 ILE B N 1
ATOM 749 C CA . ILE B 1 2 ? -4.836 5.48 -8.875 1 86.5 2 ILE B CA 1
ATOM 750 C C . ILE B 1 2 ? -5.051 4.227 -9.719 1 86.5 2 ILE B C 1
ATOM 752 O O . ILE B 1 2 ? -4.184 3.352 -9.773 1 86.5 2 ILE B O 1
ATOM 756 N N . SER B 1 3 ? -6.102 4.328 -10.445 1 88.94 3 SER B N 1
ATOM 757 C CA . SER B 1 3 ? -6.402 3.156 -11.258 1 88.94 3 SER B CA 1
ATOM 758 C C . SER B 1 3 ? -5.316 2.91 -12.297 1 88.94 3 SER B C 1
ATOM 760 O O . SER B 1 3 ? -4.844 1.782 -12.453 1 88.94 3 SER B O 1
ATOM 762 N N . GLU B 1 4 ? -4.926 4.008 -12.992 1 88.56 4 GLU B N 1
ATOM 763 C CA . GLU B 1 4 ? -3.891 3.902 -14.016 1 88.56 4 GLU B CA 1
ATOM 764 C C . GLU B 1 4 ? -2.555 3.484 -13.406 1 88.56 4 GLU B C 1
ATOM 766 O O . GLU B 1 4 ? -1.854 2.633 -13.961 1 88.56 4 GLU B O 1
ATOM 771 N N . THR B 1 5 ? -2.209 4.082 -12.289 1 92.88 5 THR B N 1
ATOM 772 C CA . THR B 1 5 ? -0.944 3.775 -11.625 1 92.88 5 THR B CA 1
ATOM 773 C C . THR B 1 5 ? -0.915 2.322 -11.164 1 92.88 5 THR B C 1
ATOM 775 O O . THR B 1 5 ? 0.103 1.64 -11.297 1 92.88 5 THR B O 1
ATOM 778 N N . PHE B 1 6 ? -2.053 1.888 -10.719 1 93.44 6 PHE B N 1
ATOM 779 C CA . PHE B 1 6 ? -2.158 0.519 -10.227 1 93.44 6 PHE B CA 1
ATOM 780 C C . PHE B 1 6 ? -1.955 -0.48 -11.359 1 93.44 6 PHE B C 1
ATOM 782 O O . PHE B 1 6 ? -1.305 -1.511 -11.172 1 93.44 6 PHE B O 1
ATOM 789 N N . ASN B 1 7 ? -2.533 -0.179 -12.461 1 90.88 7 ASN B N 1
ATOM 790 C CA . ASN B 1 7 ? -2.473 -1.099 -13.594 1 90.88 7 ASN B CA 1
ATOM 791 C C . ASN B 1 7 ? -1.042 -1.281 -14.094 1 90.88 7 ASN B C 1
ATOM 793 O O . ASN B 1 7 ? -0.72 -2.299 -14.711 1 90.88 7 ASN B O 1
ATOM 797 N N . ASN B 1 8 ? -0.143 -0.286 -13.75 1 92.56 8 ASN B N 1
ATOM 798 C CA . ASN B 1 8 ? 1.234 -0.331 -14.227 1 92.56 8 ASN B CA 1
ATOM 799 C C . ASN B 1 8 ? 2.168 -0.942 -13.188 1 92.56 8 ASN B C 1
ATOM 801 O O . ASN B 1 8 ? 3.377 -1.032 -13.406 1 92.56 8 ASN B O 1
ATOM 805 N N . LEU B 1 9 ? 1.605 -1.364 -12.102 1 95.06 9 LEU B N 1
ATOM 806 C CA . LEU B 1 9 ? 2.41 -1.968 -11.047 1 95.06 9 LEU B CA 1
ATOM 807 C C . LEU B 1 9 ? 2.709 -3.43 -11.359 1 95.06 9 LEU B C 1
ATOM 809 O O . LEU B 1 9 ? 1.929 -4.094 -12.047 1 95.06 9 LEU B O 1
ATOM 813 N N . THR B 1 10 ? 3.854 -3.918 -10.891 1 95.69 10 THR B N 1
ATOM 814 C CA . THR B 1 10 ? 4.117 -5.352 -10.922 1 95.69 10 THR B CA 1
ATOM 815 C C . THR B 1 10 ? 3.104 -6.109 -10.07 1 95.69 10 THR B C 1
ATOM 817 O O . THR B 1 10 ? 2.482 -5.531 -9.18 1 95.69 10 THR B O 1
ATOM 820 N N . TRP B 1 11 ? 2.936 -7.414 -10.375 1 96.44 11 TRP B N 1
ATOM 821 C CA . TRP B 1 11 ? 1.917 -8.203 -9.688 1 96.44 11 TRP B CA 1
ATOM 822 C C . TRP B 1 11 ? 2.15 -8.211 -8.18 1 96.44 11 TRP B C 1
ATOM 824 O O . TRP B 1 11 ? 1.197 -8.172 -7.398 1 96.44 11 TRP B O 1
ATOM 834 N N . TYR B 1 12 ? 3.375 -8.266 -7.762 1 97 12 TYR B N 1
ATOM 835 C CA . TYR B 1 12 ? 3.627 -8.383 -6.328 1 97 12 TYR B CA 1
ATOM 836 C C . TYR B 1 12 ? 3.439 -7.043 -5.629 1 97 12 TYR B C 1
ATOM 838 O O . TYR B 1 12 ? 3.109 -6.996 -4.441 1 97 12 TYR B O 1
ATOM 846 N N . LYS B 1 13 ? 3.619 -5.871 -6.375 1 96.94 13 LYS B N 1
ATOM 847 C CA . LYS B 1 13 ? 3.287 -4.566 -5.816 1 96.94 13 LYS B CA 1
ATOM 848 C C . LYS B 1 13 ? 1.775 -4.379 -5.711 1 96.94 13 LYS B C 1
ATOM 850 O O . LYS B 1 13 ? 1.286 -3.74 -4.781 1 96.94 13 LYS B O 1
ATOM 855 N N . LYS B 1 14 ? 1.084 -4.922 -6.711 1 97.19 14 LYS B N 1
ATOM 856 C CA . LYS B 1 14 ? -0.373 -4.914 -6.613 1 97.19 14 LYS B CA 1
ATOM 857 C C . LYS B 1 14 ? -0.844 -5.625 -5.348 1 97.19 14 LYS B C 1
ATOM 859 O O . LYS B 1 14 ? -1.751 -5.148 -4.664 1 97.19 14 LYS B O 1
ATOM 864 N N . MET B 1 15 ? -0.229 -6.773 -5.02 1 98.12 15 MET B N 1
ATOM 865 C CA . MET B 1 15 ? -0.553 -7.5 -3.797 1 98.12 15 MET B CA 1
ATOM 866 C C . MET B 1 15 ? -0.349 -6.617 -2.568 1 98.12 15 MET B C 1
ATOM 868 O O . MET B 1 15 ? -1.181 -6.609 -1.66 1 98.12 15 MET B O 1
ATOM 872 N N . GLU B 1 16 ? 0.76 -5.906 -2.631 1 97.81 16 GLU B N 1
ATOM 873 C CA . GLU B 1 16 ? 1.089 -5.055 -1.493 1 97.81 16 GLU B CA 1
ATOM 874 C C . GLU B 1 16 ? 0.063 -3.938 -1.326 1 97.81 16 GLU B C 1
ATOM 876 O O . GLU B 1 16 ? -0.402 -3.674 -0.215 1 97.81 16 GLU B O 1
ATOM 881 N N . VAL B 1 17 ? -0.301 -3.301 -2.377 1 97.81 17 VAL B N 1
ATOM 882 C CA . VAL B 1 17 ? -1.292 -2.23 -2.34 1 97.81 17 VAL B CA 1
ATOM 883 C C . VAL B 1 17 ? -2.619 -2.771 -1.812 1 97.81 17 VAL B C 1
ATOM 885 O O . VAL B 1 17 ? -3.23 -2.176 -0.923 1 97.81 17 VAL B O 1
ATOM 888 N N . LEU B 1 18 ? -3.07 -3.898 -2.342 1 97.62 18 LEU B N 1
ATOM 889 C CA . LEU B 1 18 ? -4.336 -4.488 -1.92 1 97.62 18 LEU B CA 1
ATOM 890 C C . LEU B 1 18 ? -4.289 -4.879 -0.447 1 97.62 18 LEU B C 1
ATOM 892 O O . LEU B 1 18 ? -5.273 -4.711 0.277 1 97.62 18 LEU B O 1
ATOM 896 N N . ARG B 1 19 ? -3.135 -5.418 -0.074 1 97.81 19 ARG B N 1
ATOM 897 C CA . ARG B 1 19 ? -2.967 -5.793 1.326 1 97.81 19 ARG B CA 1
ATOM 898 C C . ARG B 1 19 ? -3.135 -4.586 2.24 1 97.81 19 ARG B C 1
ATOM 900 O O . ARG B 1 19 ? -3.807 -4.668 3.271 1 97.81 19 ARG B O 1
ATOM 907 N N . VAL B 1 20 ? -2.561 -3.469 1.904 1 96.81 20 VAL B N 1
ATOM 908 C CA . VAL B 1 20 ? -2.654 -2.234 2.678 1 96.81 20 VAL B CA 1
ATOM 909 C C . VAL B 1 20 ? -4.105 -1.754 2.711 1 96.81 20 VAL B C 1
ATOM 911 O O . VAL B 1 20 ? -4.605 -1.345 3.762 1 96.81 20 VAL B O 1
ATOM 914 N N . ILE B 1 21 ? -4.789 -1.847 1.65 1 96.5 21 ILE B N 1
ATOM 915 C CA . ILE B 1 21 ? -6.18 -1.42 1.555 1 96.5 21 ILE B CA 1
ATOM 916 C C . ILE B 1 21 ? -7.047 -2.27 2.484 1 96.5 21 ILE B C 1
ATOM 918 O O . ILE B 1 21 ? -7.961 -1.755 3.131 1 96.5 21 ILE B O 1
ATOM 922 N N . LYS B 1 22 ? -6.672 -3.525 2.588 1 96.69 22 LYS B N 1
ATOM 923 C CA . LYS B 1 22 ? -7.426 -4.438 3.445 1 96.69 22 LYS B CA 1
ATOM 924 C C . LYS B 1 22 ? -7.055 -4.246 4.914 1 96.69 22 LYS B C 1
ATOM 926 O O . LYS B 1 22 ? -7.719 -4.777 5.801 1 96.69 22 LYS B O 1
ATOM 931 N N . GLY B 1 23 ? -5.926 -3.568 5.109 1 96.31 23 GLY B N 1
ATOM 932 C CA . GLY B 1 23 ? -5.465 -3.342 6.469 1 96.31 23 GLY B CA 1
ATOM 933 C C . GLY B 1 23 ? -4.723 -4.531 7.051 1 96.31 23 GLY B C 1
ATOM 934 O O . GLY B 1 23 ? -4.664 -4.695 8.273 1 96.31 23 GLY B O 1
ATOM 935 N N . TRP B 1 24 ? -4.242 -5.387 6.211 1 97.06 24 TRP B N 1
ATOM 936 C CA . TRP B 1 24 ? -3.541 -6.582 6.668 1 97.06 24 TRP B CA 1
ATOM 937 C C . TRP B 1 24 ? -2.039 -6.332 6.758 1 97.06 24 TRP B C 1
ATOM 939 O O . TRP B 1 24 ? -1.474 -5.613 5.93 1 97.06 24 TRP B O 1
ATOM 949 N N . GLY B 1 25 ? -1.326 -6.84 7.738 1 96.38 25 GLY B N 1
ATOM 950 C CA . GLY B 1 25 ? 0.107 -7.078 7.664 1 96.38 25 GLY B CA 1
ATOM 951 C C . GLY B 1 25 ? 0.466 -8.305 6.848 1 96.38 25 GLY B C 1
ATOM 952 O O . GLY B 1 25 ? -0.415 -8.969 6.301 1 96.38 25 GLY B O 1
ATOM 953 N N . GLN B 1 26 ? 1.701 -8.641 6.742 1 97.19 26 GLN B N 1
ATOM 954 C CA . GLN B 1 26 ? 2.145 -9.773 5.941 1 97.19 26 GLN B CA 1
ATOM 955 C C . GLN B 1 26 ? 1.71 -11.094 6.566 1 97.19 26 GLN B C 1
ATOM 957 O O . GLN B 1 26 ? 1.336 -12.031 5.859 1 97.19 26 GLN B O 1
ATOM 962 N N . ARG B 1 27 ? 1.749 -11.188 7.863 1 97.69 27 ARG B N 1
ATOM 963 C CA . ARG B 1 27 ? 1.35 -12.414 8.555 1 97.69 27 ARG B CA 1
ATOM 964 C C . ARG B 1 27 ? -0.122 -12.727 8.305 1 97.69 27 ARG B C 1
ATOM 966 O O . ARG B 1 27 ? -0.469 -13.852 7.93 1 97.69 27 ARG B O 1
ATOM 973 N N . GLN B 1 28 ? -0.973 -11.789 8.547 1 98.31 28 GLN B N 1
ATOM 974 C CA . GLN B 1 28 ? -2.404 -11.953 8.312 1 98.31 28 GLN B CA 1
ATOM 975 C C . GLN B 1 28 ? -2.693 -12.258 6.848 1 98.31 28 GLN B C 1
ATOM 977 O O . GLN B 1 28 ? -3.541 -13.094 6.535 1 98.31 28 GLN B O 1
ATOM 982 N N . ALA B 1 29 ? -2.051 -11.57 5.988 1 98.38 29 ALA B N 1
ATOM 983 C CA . ALA B 1 29 ? -2.207 -11.812 4.559 1 98.38 29 ALA B CA 1
ATOM 984 C C . ALA B 1 29 ? -1.86 -13.25 4.203 1 98.38 29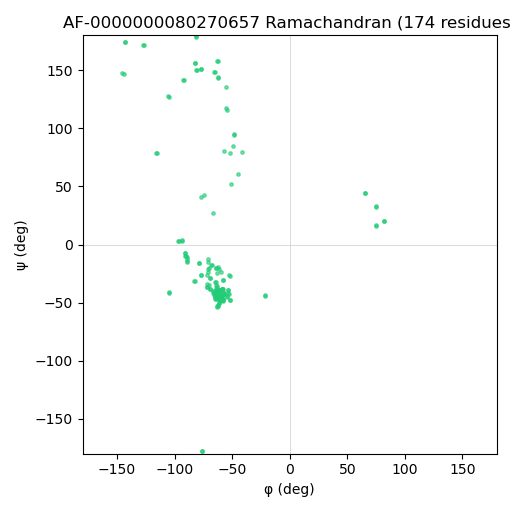 ALA B C 1
ATOM 986 O O . ALA B 1 29 ? -2.574 -13.898 3.43 1 98.38 29 ALA B O 1
ATOM 987 N N . GLY B 1 30 ? -0.712 -13.695 4.715 1 98.44 30 GLY B N 1
ATOM 988 C CA . GLY B 1 30 ? 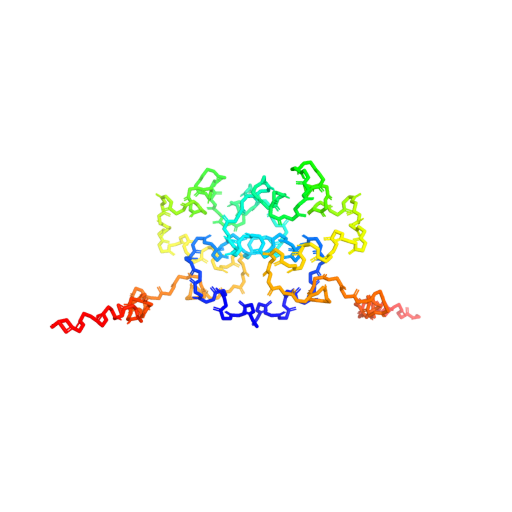-0.34 -15.078 4.488 1 98.44 30 GLY B CA 1
ATOM 989 C C . GLY B 1 30 ? -1.432 -16.062 4.875 1 98.44 30 GLY B C 1
ATOM 990 O O . GLY B 1 30 ? -1.758 -16.969 4.105 1 98.44 30 GLY B O 1
ATOM 991 N N . LEU B 1 31 ? -2.004 -15.891 6.051 1 98.25 31 LEU B N 1
ATOM 992 C CA . LEU B 1 31 ? -3.076 -16.75 6.543 1 98.25 31 LEU B CA 1
ATOM 993 C C . LEU B 1 31 ? -4.281 -16.703 5.613 1 98.25 31 LEU B C 1
ATOM 995 O O . LEU B 1 31 ? -4.84 -17.734 5.25 1 98.25 31 LEU B O 1
ATOM 999 N N . LYS B 1 32 ? -4.613 -15.539 5.184 1 98.31 32 LYS B N 1
ATOM 1000 C CA . LYS B 1 32 ? -5.781 -15.344 4.332 1 98.31 32 LYS B CA 1
ATOM 1001 C C . LYS B 1 32 ? -5.562 -15.953 2.949 1 98.31 32 LYS B C 1
ATOM 1003 O O . LYS B 1 32 ? -6.508 -16.406 2.307 1 98.31 32 LYS B O 1
ATOM 1008 N N . CYS B 1 33 ? -4.359 -15.992 2.543 1 98.31 33 CYS B N 1
ATOM 1009 C CA . CYS B 1 33 ? -4.008 -16.531 1.236 1 98.31 33 CYS B CA 1
ATOM 1010 C C . CYS B 1 33 ? -3.637 -18 1.339 1 98.31 33 CYS B C 1
ATOM 1012 O O . CYS B 1 33 ? -3.145 -18.594 0.375 1 98.31 33 CYS B O 1
ATOM 1014 N N . PHE B 1 34 ? -3.738 -18.547 2.436 1 97.88 34 PHE B N 1
ATOM 1015 C CA . PHE B 1 34 ? -3.5 -19.953 2.695 1 97.88 34 PHE B CA 1
ATOM 1016 C C . PHE B 1 34 ? -2.037 -20.312 2.457 1 97.88 34 PHE B C 1
ATOM 1018 O O . PHE B 1 34 ? -1.736 -21.312 1.792 1 97.88 34 PHE B O 1
ATOM 1025 N N . THR B 1 35 ? -1.185 -19.484 2.936 1 97.62 35 THR B N 1
ATOM 1026 C CA . THR B 1 35 ? 0.251 -19.719 2.838 1 97.62 35 THR B CA 1
ATOM 1027 C C . THR B 1 35 ? 0.966 -19.234 4.098 1 97.62 35 THR B C 1
ATOM 1029 O O . THR B 1 35 ? 0.343 -18.641 4.984 1 97.62 35 THR B O 1
ATOM 1032 N N . THR B 1 36 ? 2.242 -19.5 4.168 1 97.19 36 THR B N 1
ATOM 1033 C CA . THR B 1 36 ? 3.037 -19.078 5.312 1 97.19 36 THR B CA 1
ATOM 1034 C C . THR B 1 36 ? 3.467 -17.625 5.16 1 97.19 36 THR B C 1
ATOM 1036 O O . THR B 1 36 ? 3.51 -17.094 4.047 1 97.19 36 THR B O 1
ATOM 1039 N N . ASN B 1 37 ? 3.754 -16.984 6.316 1 97.12 37 ASN B N 1
ATOM 1040 C CA . ASN B 1 37 ? 4.273 -15.625 6.312 1 97.12 37 ASN B CA 1
ATOM 1041 C C . ASN B 1 37 ? 5.512 -15.5 5.43 1 97.12 37 ASN B C 1
ATOM 1043 O O . ASN B 1 37 ? 5.652 -14.523 4.684 1 97.12 37 ASN B O 1
ATOM 1047 N N . LYS B 1 38 ? 6.375 -16.5 5.527 1 97.62 38 LYS B N 1
ATOM 1048 C CA . LYS B 1 38 ? 7.605 -16.469 4.746 1 97.62 38 LYS B CA 1
ATOM 1049 C C . LYS B 1 38 ? 7.305 -16.453 3.248 1 97.62 38 LYS B C 1
ATOM 1051 O O . LYS B 1 38 ? 7.863 -15.648 2.504 1 97.62 38 LYS B O 1
ATOM 1056 N N . ASN B 1 39 ? 6.453 -17.391 2.805 1 97.75 39 ASN B N 1
ATOM 1057 C CA . ASN B 1 39 ? 6.113 -17.484 1.389 1 97.75 39 ASN B CA 1
ATOM 1058 C C . ASN B 1 39 ? 5.441 -16.203 0.891 1 97.75 39 ASN B C 1
ATOM 1060 O O . ASN B 1 39 ? 5.762 -15.719 -0.194 1 97.75 39 ASN B O 1
ATOM 1064 N N . TYR B 1 40 ? 4.555 -15.766 1.658 1 98.5 40 TYR B N 1
ATOM 1065 C CA . TYR B 1 40 ? 3.887 -14.516 1.294 1 98.5 40 TYR B CA 1
ATOM 1066 C C . TYR B 1 40 ? 4.891 -13.383 1.168 1 98.5 40 TYR B C 1
ATOM 1068 O O . TYR B 1 40 ? 4.82 -12.578 0.232 1 98.5 40 TYR B O 1
ATOM 1076 N N . TRP B 1 41 ? 5.746 -13.273 2.143 1 97.75 41 TRP B N 1
ATOM 1077 C CA . TRP B 1 41 ? 6.797 -12.258 2.113 1 97.75 41 TRP B CA 1
ATOM 1078 C C . TRP B 1 41 ? 7.621 -12.367 0.835 1 97.75 41 TRP B C 1
ATOM 1080 O O . TRP B 1 41 ? 7.875 -11.359 0.167 1 97.75 41 TRP B O 1
ATOM 1090 N N . LEU B 1 42 ? 8.016 -13.562 0.409 1 97.62 42 LEU B N 1
ATOM 1091 C CA . LEU B 1 42 ? 8.805 -13.789 -0.801 1 97.62 42 LEU B CA 1
ATOM 1092 C C . LEU B 1 42 ? 8.039 -13.32 -2.035 1 97.62 42 LEU B C 1
ATOM 1094 O O . LEU B 1 42 ? 8.633 -12.789 -2.979 1 97.62 42 LEU B O 1
ATOM 1098 N N . TRP B 1 43 ? 6.762 -13.555 -2.049 1 97.62 43 TRP B N 1
ATOM 1099 C CA . TRP B 1 43 ? 5.934 -13.102 -3.16 1 97.62 43 TRP B CA 1
ATOM 1100 C C . TRP B 1 43 ? 5.953 -11.578 -3.262 1 97.62 43 TRP B C 1
ATOM 1102 O O . TRP B 1 43 ? 6.211 -11.023 -4.332 1 97.62 43 TRP B O 1
ATOM 1112 N N . GLU B 1 44 ? 5.766 -10.836 -2.15 1 96.69 44 GLU B N 1
ATOM 1113 C CA . GLU B 1 44 ? 5.684 -9.383 -2.174 1 96.69 44 GLU B CA 1
ATOM 1114 C C . GLU B 1 44 ? 7.023 -8.758 -2.549 1 96.69 44 GLU B C 1
ATOM 1116 O O . GLU B 1 44 ? 7.086 -7.582 -2.918 1 96.69 44 GLU B O 1
ATOM 1121 N N . LYS B 1 45 ? 8.047 -9.594 -2.408 1 96.19 45 LYS B N 1
ATOM 1122 C CA . LYS B 1 45 ? 9.375 -9.117 -2.793 1 96.19 45 LYS B CA 1
ATOM 1123 C C . LYS B 1 45 ? 9.672 -9.438 -4.258 1 96.19 45 LYS B C 1
ATOM 1125 O O . LYS B 1 45 ? 10.719 -9.047 -4.781 1 96.19 45 LYS B O 1
ATOM 1130 N N . GLY B 1 46 ? 8.797 -10.18 -4.863 1 95.75 46 GLY B N 1
ATOM 1131 C CA . GLY B 1 46 ? 9.023 -10.586 -6.242 1 95.75 46 GLY B CA 1
ATOM 1132 C C . GLY B 1 46 ? 10.07 -11.672 -6.379 1 95.75 46 GLY B C 1
ATOM 1133 O O . GLY B 1 46 ? 10.625 -11.875 -7.465 1 95.75 46 GLY B O 1
ATOM 1134 N N . LYS B 1 47 ? 10.375 -12.305 -5.305 1 96.19 47 LYS B N 1
ATOM 1135 C CA . LYS B 1 47 ? 11.453 -13.289 -5.289 1 96.19 47 LYS B CA 1
ATOM 1136 C C . LYS B 1 47 ? 10.938 -14.68 -5.645 1 96.19 47 LYS B C 1
ATOM 1138 O O . LYS B 1 47 ? 11.719 -15.594 -5.902 1 96.19 47 LYS B O 1
ATOM 1143 N N . SER B 1 48 ? 9.633 -14.945 -5.629 1 96.19 48 SER B N 1
ATOM 1144 C CA . SER B 1 48 ? 8.969 -16.172 -6.043 1 96.19 48 SER B CA 1
ATOM 1145 C C . SER B 1 48 ? 7.625 -15.883 -6.703 1 96.19 48 SER B C 1
ATOM 1147 O O . SER B 1 48 ? 6.914 -14.969 -6.297 1 96.19 48 SER B O 1
ATOM 1149 N N . TYR B 1 49 ? 7.305 -16.703 -7.625 1 95.69 49 TYR B N 1
ATOM 1150 C CA . TYR B 1 49 ? 6.027 -16.547 -8.312 1 95.69 49 TYR B CA 1
ATOM 1151 C C . TYR B 1 49 ? 5.031 -17.609 -7.852 1 95.69 49 TYR B C 1
ATOM 1153 O O . TYR B 1 49 ? 5.328 -18.797 -7.879 1 95.69 49 TYR B O 1
ATOM 1161 N N . PRO B 1 50 ? 3.945 -17.141 -7.477 1 97.25 50 PRO B N 1
ATOM 1162 C CA . PRO B 1 50 ? 2.955 -18.109 -7 1 97.25 50 PRO B CA 1
ATOM 1163 C C . PRO B 1 50 ? 2.475 -19.062 -8.102 1 97.25 50 PRO B C 1
ATOM 1165 O O . PRO B 1 50 ? 2.363 -18.656 -9.266 1 97.25 50 PRO B O 1
ATOM 1168 N N . ASN B 1 51 ? 2.152 -20.25 -7.695 1 95.75 51 ASN B N 1
ATOM 1169 C CA . ASN B 1 51 ? 1.598 -21.172 -8.672 1 95.75 51 ASN B CA 1
ATOM 1170 C C . ASN B 1 51 ? 0.111 -20.922 -8.906 1 95.75 51 ASN B C 1
ATOM 1172 O O . ASN B 1 51 ? -0.46 -19.984 -8.336 1 95.75 51 ASN B O 1
ATOM 1176 N N . HIS B 1 52 ? -0.47 -21.688 -9.781 1 95.69 52 HIS B N 1
ATOM 1177 C CA . HIS B 1 52 ? -1.843 -21.453 -10.219 1 95.69 52 HIS B CA 1
ATOM 1178 C C . HIS B 1 52 ? -2.807 -21.484 -9.031 1 95.69 52 HIS B C 1
ATOM 1180 O O . HIS B 1 52 ? -3.641 -20.578 -8.891 1 95.69 52 HIS B O 1
ATOM 1186 N N . SER B 1 53 ? -2.699 -22.484 -8.164 1 97.06 53 SER B N 1
ATOM 1187 C CA . SER B 1 53 ? -3.572 -22.594 -7.004 1 97.06 53 SER B CA 1
ATOM 1188 C C . SER B 1 53 ? -3.391 -21.422 -6.055 1 97.06 53 SER B C 1
ATOM 1190 O O . SER B 1 53 ? -4.367 -20.891 -5.516 1 97.06 53 SER B O 1
ATOM 1192 N N . SER B 1 54 ? -2.143 -21 -5.871 1 97.75 54 SER B N 1
ATOM 1193 C CA . SER B 1 54 ? -1.844 -19.875 -4.992 1 97.75 54 SER B CA 1
ATOM 1194 C C . SER B 1 54 ? -2.416 -18.578 -5.547 1 97.75 54 SER B C 1
ATOM 1196 O O . SER B 1 54 ? -2.949 -17.75 -4.797 1 97.75 54 SER B O 1
ATOM 1198 N N . ARG B 1 55 ? -2.324 -18.406 -6.859 1 97.88 55 ARG B N 1
ATOM 1199 C CA . ARG B 1 55 ? -2.848 -17.188 -7.48 1 97.88 55 ARG B CA 1
ATOM 1200 C C . ARG B 1 55 ? -4.355 -17.094 -7.285 1 97.88 55 ARG B C 1
ATOM 1202 O O . ARG B 1 55 ? -4.883 -15.992 -7.059 1 97.88 55 ARG B O 1
ATOM 1209 N N . ARG B 1 56 ? -4.992 -18.234 -7.395 1 97.88 56 ARG B N 1
ATOM 1210 C CA . ARG B 1 56 ? -6.43 -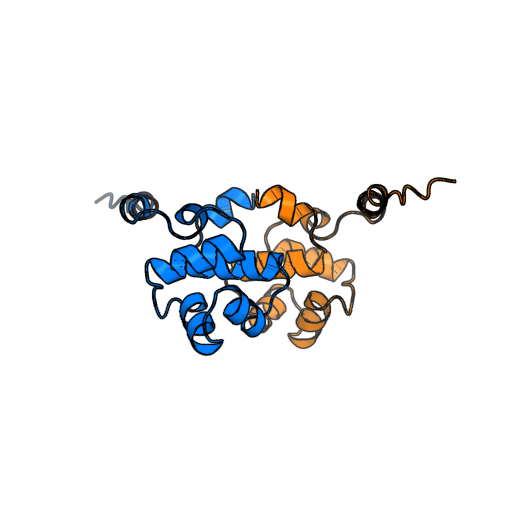18.25 -7.152 1 97.88 56 ARG B CA 1
ATOM 1211 C C . ARG B 1 56 ? -6.746 -17.891 -5.699 1 97.88 56 ARG B C 1
ATOM 1213 O O . ARG B 1 56 ? -7.668 -17.125 -5.43 1 97.88 56 ARG B O 1
ATOM 1220 N N . SER B 1 57 ? -5.992 -18.469 -4.777 1 98.25 57 SER B N 1
ATOM 1221 C CA . SER B 1 57 ? -6.188 -18.188 -3.357 1 98.25 57 SER B CA 1
ATOM 1222 C C . SER B 1 57 ? -5.949 -16.719 -3.041 1 98.25 57 SER B C 1
ATOM 1224 O O . SER B 1 57 ? -6.688 -16.125 -2.258 1 98.25 57 SER B O 1
ATOM 1226 N N . ILE B 1 58 ? -4.969 -16.172 -3.646 1 98.44 58 ILE B N 1
ATOM 1227 C CA . ILE B 1 58 ? -4.625 -14.766 -3.463 1 98.44 58 ILE B CA 1
ATOM 1228 C C . ILE B 1 58 ? -5.773 -13.891 -3.945 1 98.44 58 ILE B C 1
ATOM 1230 O O . ILE B 1 58 ? -6.238 -13.008 -3.219 1 98.44 58 ILE B O 1
ATOM 1234 N N . ALA B 1 59 ? -6.195 -14.125 -5.184 1 98.19 59 ALA B N 1
ATOM 1235 C CA . ALA B 1 59 ? -7.285 -13.336 -5.762 1 98.19 59 ALA B CA 1
ATOM 1236 C C . ALA B 1 59 ? -8.547 -13.438 -4.906 1 98.19 59 ALA B C 1
ATOM 1238 O O . ALA B 1 59 ? -9.211 -12.438 -4.652 1 98.19 59 ALA B O 1
ATOM 1239 N N . ASN B 1 60 ? -8.836 -14.641 -4.402 1 98.38 60 ASN B N 1
ATOM 1240 C CA . ASN B 1 60 ? -9.992 -14.859 -3.543 1 98.38 60 ASN B CA 1
ATOM 1241 C C . ASN B 1 60 ? -9.875 -14.086 -2.232 1 98.38 60 ASN B C 1
ATOM 1243 O O . ASN B 1 60 ? -10.852 -13.484 -1.773 1 98.38 60 ASN B O 1
ATOM 1247 N N . ALA B 1 61 ? -8.75 -14.141 -1.67 1 98.44 61 ALA B N 1
ATOM 1248 C CA . ALA B 1 61 ? -8.523 -13.445 -0.406 1 98.44 61 ALA B CA 1
ATOM 1249 C C . ALA B 1 61 ? -8.781 -11.945 -0.55 1 98.44 61 ALA B C 1
ATOM 1251 O O . ALA B 1 61 ? -9.328 -11.32 0.354 1 98.44 61 ALA B O 1
ATOM 1252 N N . PHE B 1 62 ? -8.391 -11.406 -1.682 1 98 62 PHE B N 1
ATOM 1253 C CA . PHE B 1 62 ? -8.531 -9.969 -1.894 1 98 62 PHE B CA 1
ATOM 1254 C C . PHE B 1 62 ? -9.875 -9.641 -2.521 1 98 62 PHE B C 1
ATOM 1256 O O . PHE B 1 62 ? -10.242 -8.469 -2.643 1 98 62 PHE B O 1
ATOM 1263 N N . GLY B 1 63 ? -10.609 -10.586 -2.959 1 97.5 63 GLY B N 1
ATOM 1264 C CA . GLY B 1 63 ? -11.93 -10.375 -3.539 1 97.5 63 GLY B CA 1
ATOM 1265 C C . GLY B 1 63 ? -11.875 -9.805 -4.945 1 97.5 63 GLY B C 1
ATOM 1266 O O . GLY B 1 63 ? -12.703 -8.977 -5.316 1 97.5 63 GLY B O 1
ATOM 1267 N N . VAL B 1 64 ? -10.875 -10.164 -5.672 1 97 64 VAL B N 1
ATOM 1268 C CA . VAL B 1 64 ? -10.711 -9.688 -7.043 1 97 64 VAL B CA 1
ATOM 1269 C C . VAL B 1 64 ? -10.531 -10.883 -7.98 1 97 64 VAL B C 1
ATOM 1271 O O . VAL B 1 64 ? -10.422 -12.023 -7.531 1 97 64 VAL B O 1
ATOM 1274 N N . SER B 1 65 ? -10.547 -10.57 -9.336 1 96.69 65 SER B N 1
ATOM 1275 C CA . SER B 1 65 ? -10.242 -11.617 -10.305 1 96.69 65 SER B CA 1
ATOM 1276 C C . SER B 1 65 ? -8.75 -11.891 -10.383 1 96.69 65 SER B C 1
ATOM 1278 O O . SER B 1 65 ? -7.938 -11.016 -10.07 1 96.69 65 SER B O 1
ATOM 1280 N N . VAL B 1 66 ? -8.336 -13.117 -10.719 1 97.06 66 VAL B N 1
ATOM 1281 C CA . VAL B 1 66 ? -6.934 -13.5 -10.828 1 97.06 66 VAL B CA 1
ATOM 1282 C C . VAL B 1 66 ? -6.211 -12.539 -11.773 1 97.06 66 VAL B C 1
ATOM 1284 O O . VAL B 1 66 ? -5.102 -12.094 -11.484 1 97.06 66 VAL B O 1
ATOM 1287 N N . GLU B 1 67 ? -6.863 -12.102 -12.891 1 95.31 67 GLU B N 1
ATOM 1288 C CA . GLU B 1 67 ? -6.25 -11.273 -13.922 1 95.31 67 GLU B CA 1
ATOM 1289 C C . GLU B 1 67 ? -6 -9.859 -13.414 1 95.31 67 GLU B C 1
ATOM 1291 O O . GLU B 1 67 ? -5.203 -9.117 -14 1 95.31 67 GLU B O 1
ATOM 1296 N N . TYR B 1 68 ? -6.75 -9.547 -12.375 1 95.12 68 TYR B N 1
ATOM 1297 C CA . TYR B 1 68 ? -6.574 -8.219 -11.797 1 95.12 68 TYR B CA 1
ATOM 1298 C C . TYR B 1 68 ? -5.172 -8.055 -11.219 1 95.12 68 TYR B C 1
ATOM 1300 O O . TYR B 1 68 ? -4.605 -6.961 -11.234 1 95.12 68 TYR B O 1
ATOM 1308 N N . ILE B 1 69 ? -4.613 -9.109 -10.727 1 96.94 69 ILE B N 1
ATOM 1309 C CA . ILE B 1 69 ? -3.297 -9.086 -10.102 1 96.94 69 ILE B CA 1
ATOM 1310 C C . ILE B 1 69 ? -2.268 -9.711 -11.039 1 96.94 69 ILE B C 1
ATOM 1312 O O . ILE B 1 69 ? -1.15 -9.203 -11.172 1 96.94 69 ILE B O 1
ATOM 1316 N N . PHE B 1 70 ? -2.699 -10.82 -11.68 1 95.94 70 PHE B N 1
ATOM 1317 C CA . PHE B 1 70 ? -1.79 -11.609 -12.5 1 95.94 70 PHE B CA 1
ATOM 1318 C C . PHE B 1 70 ? -2.223 -11.578 -13.961 1 95.94 70 PHE B C 1
ATOM 1320 O O . PHE B 1 70 ? -2.809 -12.547 -14.461 1 95.94 70 PHE B O 1
ATOM 1327 N N . PRO B 1 71 ? -1.933 -10.531 -14.641 1 85.5 71 PRO B N 1
ATOM 1328 C CA . PRO B 1 71 ? -2.379 -10.492 -16.031 1 85.5 71 PRO B CA 1
ATOM 1329 C C . PRO B 1 71 ? -1.761 -11.602 -16.891 1 85.5 71 PRO B C 1
ATOM 1331 O O . PRO B 1 71 ? -0.659 -12.07 -16.594 1 85.5 71 PRO B O 1
ATOM 1334 N N . PRO B 1 72 ? -2.537 -12.07 -17.75 1 76.81 72 PRO B N 1
ATOM 1335 C CA . PRO B 1 72 ? -2.033 -13.141 -18.609 1 76.81 72 PRO B CA 1
ATOM 1336 C C . PRO B 1 72 ? -0.737 -12.773 -19.328 1 76.81 72 PRO B C 1
ATOM 1338 O O . PRO B 1 72 ? -0.477 -11.586 -19.562 1 76.81 72 PRO B O 1
ATOM 1341 N N . THR B 1 73 ? 0.382 -13.453 -19.062 1 61.53 73 THR B N 1
ATOM 1342 C CA . THR B 1 73 ? 1.693 -13.305 -19.688 1 61.53 73 THR B CA 1
ATOM 1343 C C . THR B 1 73 ? 1.572 -12.641 -21.062 1 61.53 73 THR B C 1
ATOM 1345 O O . THR B 1 73 ? 2.465 -11.898 -21.469 1 61.53 73 THR B O 1
ATOM 1348 N N . ASP B 1 74 ? 0.713 -12.93 -21.891 1 50.97 74 ASP B N 1
ATOM 1349 C CA . ASP B 1 74 ? 0.744 -12.32 -23.219 1 50.97 74 ASP B CA 1
ATOM 1350 C C . ASP B 1 74 ? 0.691 -10.797 -23.125 1 50.97 74 ASP B C 1
ATOM 1352 O O . ASP B 1 74 ? 1.135 -10.102 -24.031 1 50.97 74 ASP B O 1
ATOM 1356 N N . LYS B 1 75 ? 0.067 -10.336 -22.141 1 49.47 75 LYS B N 1
ATOM 1357 C CA . LYS B 1 75 ? -0.113 -8.883 -22.156 1 49.47 75 LYS B CA 1
ATOM 1358 C C . LYS B 1 75 ? 1.057 -8.18 -21.484 1 49.47 75 LYS B C 1
ATOM 1360 O O . LYS B 1 75 ? 1.025 -6.961 -21.281 1 49.47 75 LYS B O 1
ATOM 1365 N N . ILE B 1 76 ? 1.958 -8.828 -20.797 1 45.38 76 ILE B N 1
ATOM 1366 C CA . ILE B 1 76 ? 3.127 -8.18 -20.203 1 45.38 76 ILE B CA 1
ATOM 1367 C C . ILE B 1 76 ? 3.854 -7.367 -21.281 1 45.38 76 ILE B C 1
ATOM 1369 O O . ILE B 1 76 ? 4.844 -6.691 -20.984 1 45.38 76 ILE B O 1
ATOM 1373 N N . ILE B 1 77 ? 3.723 -7.75 -22.469 1 42.16 77 ILE B N 1
ATOM 1374 C CA . ILE B 1 77 ? 4.629 -7.188 -23.469 1 42.16 77 ILE B CA 1
ATOM 1375 C C . ILE B 1 77 ? 4.465 -5.668 -23.516 1 42.16 77 ILE B C 1
ATOM 1377 O O . ILE B 1 77 ? 5.285 -4.965 -24.109 1 42.16 77 ILE B O 1
ATOM 1381 N N . SER B 1 78 ? 3.336 -5.211 -23.094 1 42.16 78 SER B N 1
ATOM 1382 C CA . SER B 1 78 ? 3.16 -3.895 -23.688 1 42.16 78 SER B CA 1
ATOM 1383 C C . SER B 1 78 ? 4.102 -2.869 -23.062 1 42.16 78 SER B C 1
ATOM 1385 O O . SER B 1 78 ? 4.348 -1.811 -23.641 1 42.16 78 SER B O 1
ATOM 1387 N N . ASN B 1 79 ? 4.41 -3.02 -21.703 1 42.81 79 ASN B N 1
ATOM 1388 C CA . ASN B 1 79 ? 5.098 -1.795 -21.297 1 42.81 79 ASN B CA 1
ATOM 1389 C C . ASN B 1 79 ? 6.5 -1.721 -21.906 1 42.81 79 ASN B C 1
ATOM 1391 O O . ASN B 1 79 ? 7.277 -0.83 -21.562 1 42.81 79 ASN B O 1
ATOM 1395 N N . PHE B 1 80 ? 7.074 -2.814 -22.453 1 38.69 80 PHE B N 1
ATOM 1396 C CA . PHE B 1 80 ? 8.359 -2.631 -23.109 1 38.69 80 PHE B CA 1
ATOM 1397 C C . PHE B 1 80 ? 8.234 -1.675 -24.281 1 38.69 80 PHE B C 1
ATOM 1399 O O . PHE B 1 80 ? 9.227 -1.361 -24.938 1 38.69 80 PHE B O 1
ATOM 1406 N N . ASN B 1 81 ? 7.055 -1.472 -24.828 1 38.34 81 ASN B N 1
ATOM 1407 C CA . ASN B 1 81 ? 7.125 -0.676 -26.047 1 38.34 81 ASN B CA 1
ATOM 1408 C C . ASN B 1 81 ? 7.656 0.728 -25.766 1 38.34 81 ASN B C 1
ATOM 1410 O O . ASN B 1 81 ? 8.055 1.438 -26.688 1 38.34 81 ASN B O 1
ATOM 1414 N N . ASN B 1 82 ? 7.191 1.332 -24.656 1 37.38 82 ASN B N 1
ATOM 1415 C CA . ASN B 1 82 ? 7.391 2.756 -24.891 1 37.38 82 ASN B CA 1
ATOM 1416 C C . ASN B 1 82 ? 8.867 3.135 -24.828 1 37.38 82 ASN B C 1
ATOM 1418 O O . ASN B 1 82 ? 9.211 4.316 -24.812 1 37.38 82 ASN B O 1
ATOM 1422 N N . LYS B 1 83 ? 9.719 2.426 -24.125 1 35.31 83 LYS B N 1
ATOM 1423 C CA . LYS B 1 83 ? 11.039 3.031 -24.25 1 35.31 83 LYS B CA 1
ATOM 1424 C C . LYS B 1 83 ? 11.633 2.748 -25.625 1 35.31 83 LYS B C 1
ATOM 1426 O O . LYS B 1 83 ? 12.156 1.655 -25.875 1 35.31 83 LYS B O 1
ATOM 1431 N N . LYS B 1 84 ? 10.898 2.846 -26.641 1 37.16 84 LYS B N 1
ATOM 1432 C CA . LYS B 1 84 ? 11.633 2.924 -27.891 1 37.16 84 LYS B CA 1
ATOM 1433 C C . LYS B 1 84 ? 12.758 3.955 -27.812 1 37.16 84 LYS B C 1
ATOM 1435 O O . LYS B 1 84 ? 12.516 5.117 -27.484 1 37.16 84 LYS B O 1
ATOM 1440 N N . MET B 1 85 ? 13.945 3.465 -27.469 1 34.69 85 MET B N 1
ATOM 1441 C CA . MET B 1 85 ? 15.273 4.031 -27.672 1 34.69 85 MET B CA 1
ATOM 1442 C C . MET B 1 85 ? 15.391 4.656 -29.062 1 34.69 85 MET B C 1
ATOM 1444 O O . MET B 1 85 ? 15.336 3.951 -30.078 1 34.69 85 MET B O 1
ATOM 1448 N N . THR B 1 86 ? 14.867 5.852 -29.219 1 33.47 86 THR B N 1
ATOM 1449 C CA . THR B 1 86 ? 15.203 6.648 -30.391 1 33.47 86 THR B CA 1
ATOM 1450 C C . THR B 1 86 ? 16.719 6.73 -30.578 1 33.47 86 THR B C 1
ATOM 1452 O O . THR B 1 86 ? 17.406 7.379 -29.781 1 33.47 86 THR B O 1
ATOM 1455 N N . ILE B 1 87 ? 17.422 5.656 -30.594 1 33.75 87 ILE B N 1
ATOM 1456 C CA . ILE B 1 87 ? 18.766 5.625 -31.141 1 33.75 87 ILE B CA 1
ATOM 1457 C C . ILE B 1 87 ? 18.75 6.234 -32.562 1 33.75 87 ILE B C 1
ATOM 1459 O O . ILE B 1 87 ? 18.109 5.703 -33.469 1 33.75 87 ILE B O 1
ATOM 1463 N N . ILE B 1 88 ? 18.719 7.562 -32.688 1 30.56 88 ILE B N 1
ATOM 1464 C CA . ILE B 1 88 ? 19.031 8.156 -34 1 30.56 88 ILE B CA 1
ATOM 1465 C C . ILE B 1 88 ? 20.406 7.68 -34.469 1 30.56 88 ILE B C 1
ATOM 1467 O O . ILE B 1 88 ? 21.344 7.598 -33.656 1 30.56 88 ILE B O 1
ATOM 1471 N N . ASN B 1 89 ? 20.453 7.316 -35.75 1 30.52 89 ASN B N 1
ATOM 1472 C CA . ASN B 1 89 ? 21.594 7.188 -36.625 1 30.52 89 ASN B CA 1
ATOM 1473 C C . ASN B 1 89 ? 22.484 8.422 -36.594 1 30.52 89 ASN B C 1
ATOM 1475 O O . ASN B 1 89 ? 21.984 9.555 -36.594 1 30.52 89 ASN B O 1
#

Radius of gyration: 18.79 Å; Cα contacts (8 Å, |Δi|>4): 160; chains: 2; bounding box: 61×45×54 Å

Nearest PDB structures (foldseek):
  3jxc-assembly1_L  TM=9.497E-01  e=5.078E-03  Lederbergvirus P22
  3vk0-assembly2_B  TM=8.422E-01  e=3.088E-03  Neisseria meningitidis MC58
  6jq1-assembly1_A  TM=9.053E-01  e=1.041E-02  Deinococcus geothermalis DSM 11300
  3vk0-assembly1_A  TM=7.567E-01  e=4.302E-03  Neisseria meningitidis MC58
  3f51-assembly1_A  TM=9.098E-01  e=2.520E-02  Corynebacterium glutamicum

InterPro domains:
  IPR001387 Cro/C1-type, helix-turn-helix domain [PS50943] (15-69)
  IPR001387 Cro/C1-type, helix-turn-helix domain [cd00093] (18-69)
  IPR010982 Lambda repressor-like, DNA-binding domain superfamily [G3DSA:1.10.260.40] (12-89)
  IPR010982 Lambda repressor-like, DNA-binding domain superfamily [SSF47413] (10-74)

Sequence (178 aa):
MISETFNNLTWYKKMEVLRVIKGWGQRQAGLKCFTTNKNYWLWEKGKSYPNHSSRRSIANAFGVSVEYIFPPTDKIISNFNNKKMTIINMISETFNNLTWYKKMEVLRVIKGWGQRQAGLKCFTTNKNYWLWEKGKSYPNHSSRRSIANAFGVSVEYIFPPTDKIISNFNNKKMTIIN

Foldseek 3Di:
DVVVVLQPDALLVVLVVLCVVVVHDLQRLQVQLVHHSVVSVCSNVVNDDDDPSSLCSSCVSSVHDSCSRVPDVVVVPPVVPPPPPPPVD/DVVVVLQPDALLVVLVVLCVVVVHDLQRLQVQLVHHSVVSVCSNVVNDDDDPSSLVSSCVSSVHDSCSRVPDVVVVPPVVPPPPPPPDD

Organism: NCBI:txid1552

pLDDT: mean 85.2, std 22.41, range [29.67, 98.5]

Solvent-accessible surface area (backbone atoms only — not comparable to full-atom values): 10264 Å² total; per-residue (Å²): 113,59,52,65,57,50,72,71,45,54,48,32,53,40,51,50,39,52,34,51,74,70,67,43,55,60,57,57,44,8,56,57,32,74,46,48,42,68,58,41,49,34,29,55,66,64,74,47,77,75,52,74,70,46,42,50,33,42,19,56,58,72,71,49,57,48,57,76,46,54,57,63,72,81,64,65,55,58,77,65,56,72,70,64,75,80,70,77,122,113,58,51,65,56,50,71,71,44,55,48,31,53,41,50,49,40,52,33,52,75,72,68,43,56,60,57,57,42,9,56,59,33,73,45,48,44,68,58,41,51,35,28,56,67,64,76,47,78,75,50,74,69,46,42,49,33,41,18,57,58,72,71,50,57,49,55,77,48,53,55,62,72,81,63,63,57,57,75,65,55,72,69,64,75,79,71,76,130